Protein AF-A0A8J5IVV8-F1 (afdb_monomer)

Structure (mmCIF, N/CA/C/O backbone):
data_AF-A0A8J5IVV8-F1
#
_entry.id   AF-A0A8J5IVV8-F1
#
loop_
_atom_site.group_PDB
_atom_site.id
_atom_site.type_symbo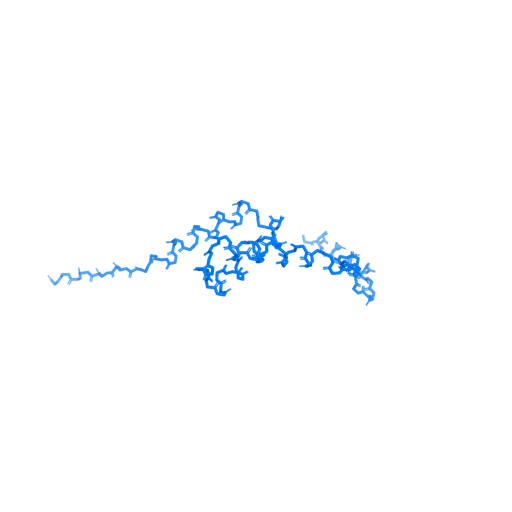l
_atom_site.label_atom_id
_atom_site.label_alt_id
_atom_site.label_comp_id
_atom_site.label_asym_id
_atom_site.label_entity_id
_atom_site.label_seq_id
_atom_site.pdbx_PDB_ins_code
_atom_site.Cartn_x
_atom_site.Cartn_y
_atom_site.Cartn_z
_atom_site.occupancy
_atom_site.B_iso_or_equiv
_atom_site.auth_seq_id
_atom_site.auth_comp_id
_atom_site.auth_asym_id
_atom_site.auth_atom_id
_atom_site.pdbx_PDB_model_num
ATOM 1 N N . MET A 1 1 ? 34.102 0.510 -15.421 1.00 53.66 1 MET A N 1
ATOM 2 C CA . MET A 1 1 ? 33.240 1.672 -15.753 1.00 53.66 1 MET A CA 1
ATOM 3 C C . MET A 1 1 ? 32.628 1.609 -17.161 1.00 53.66 1 MET A C 1
ATOM 5 O O . MET A 1 1 ? 31.435 1.855 -17.278 1.00 53.66 1 MET A O 1
ATOM 9 N N . ALA A 1 2 ? 33.360 1.211 -18.214 1.00 61.41 2 ALA A N 1
ATOM 10 C CA . ALA A 1 2 ? 32.848 1.186 -19.599 1.00 61.41 2 ALA A CA 1
ATOM 11 C C . ALA A 1 2 ? 31.588 0.315 -19.827 1.00 61.41 2 ALA A C 1
ATOM 13 O O . ALA A 1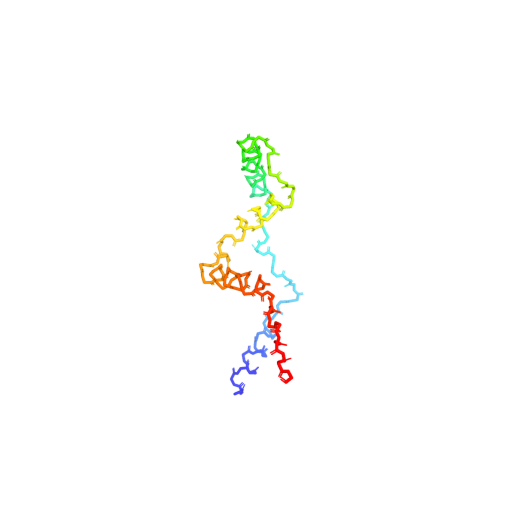 2 ? 30.639 0.752 -20.470 1.00 61.41 2 ALA A O 1
ATOM 14 N N . ALA A 1 3 ? 31.523 -0.878 -19.225 1.00 64.25 3 ALA A N 1
ATOM 15 C CA . ALA A 1 3 ? 30.377 -1.783 -19.372 1.00 64.25 3 ALA A CA 1
ATOM 16 C C . ALA A 1 3 ? 29.087 -1.283 -18.690 1.00 64.25 3 ALA A C 1
ATOM 18 O O . ALA A 1 3 ? 27.996 -1.749 -19.008 1.00 64.25 3 ALA A O 1
ATOM 19 N N . VAL A 1 4 ? 29.189 -0.360 -17.728 1.00 64.38 4 VAL A N 1
ATOM 20 C CA . VAL A 1 4 ? 28.019 0.285 -17.106 1.00 64.38 4 VAL A CA 1
ATOM 21 C C . VAL A 1 4 ? 27.519 1.403 -18.018 1.00 64.38 4 VAL A C 1
ATOM 23 O O . VAL A 1 4 ? 26.332 1.447 -18.319 1.00 64.38 4 VAL A O 1
ATOM 26 N N . ALA A 1 5 ? 28.428 2.219 -18.558 1.00 70.19 5 ALA A N 1
ATOM 27 C CA . ALA A 1 5 ? 28.095 3.277 -19.512 1.00 70.19 5 ALA A CA 1
ATOM 28 C C . ALA A 1 5 ? 27.418 2.731 -20.786 1.00 70.19 5 ALA A C 1
ATOM 30 O O . ALA A 1 5 ? 26.409 3.269 -21.233 1.00 70.19 5 ALA A O 1
ATOM 31 N N . GLN A 1 6 ? 27.899 1.604 -21.322 1.00 69.00 6 GLN A N 1
ATOM 32 C CA . GLN A 1 6 ? 27.283 0.932 -22.475 1.00 69.00 6 GLN A CA 1
ATOM 33 C C . GLN A 1 6 ? 25.868 0.399 -22.175 1.00 69.00 6 GLN A C 1
ATOM 35 O O . GLN A 1 6 ? 24.984 0.440 -23.032 1.00 69.00 6 GLN A O 1
ATOM 40 N N . ARG A 1 7 ? 25.624 -0.073 -20.945 1.00 63.97 7 ARG A N 1
ATOM 41 C CA . ARG A 1 7 ? 24.297 -0.531 -20.491 1.00 63.97 7 ARG A CA 1
ATOM 42 C C . ARG A 1 7 ? 23.324 0.624 -20.258 1.00 63.97 7 A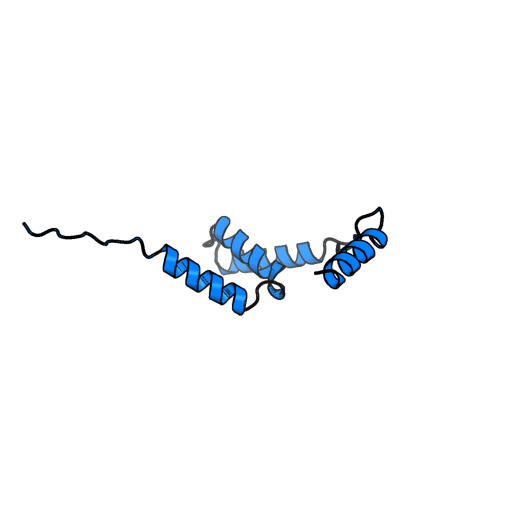RG A C 1
ATOM 44 O O . ARG A 1 7 ? 22.140 0.470 -20.530 1.00 63.97 7 ARG A O 1
ATOM 51 N N . VAL A 1 8 ? 23.806 1.767 -19.775 1.00 69.19 8 VAL A N 1
ATOM 52 C CA . VAL A 1 8 ? 22.991 2.983 -19.615 1.00 69.19 8 VAL A CA 1
ATOM 53 C C . VAL A 1 8 ? 22.584 3.528 -20.983 1.00 69.19 8 VAL A C 1
ATOM 55 O O . VAL A 1 8 ? 21.397 3.718 -21.225 1.00 69.19 8 VAL A O 1
ATOM 58 N N . LYS A 1 9 ? 23.537 3.643 -21.915 1.00 70.25 9 LYS A N 1
ATOM 59 C CA . LYS A 1 9 ? 23.281 4.133 -23.275 1.00 70.25 9 LYS A CA 1
ATOM 60 C C . LYS A 1 9 ? 22.289 3.252 -24.045 1.00 70.25 9 LYS A C 1
ATOM 62 O O . LYS A 1 9 ? 21.334 3.748 -24.626 1.00 70.25 9 LYS A O 1
ATOM 67 N N . SER A 1 10 ? 22.450 1.930 -23.962 1.00 67.31 10 SER A N 1
ATOM 68 C CA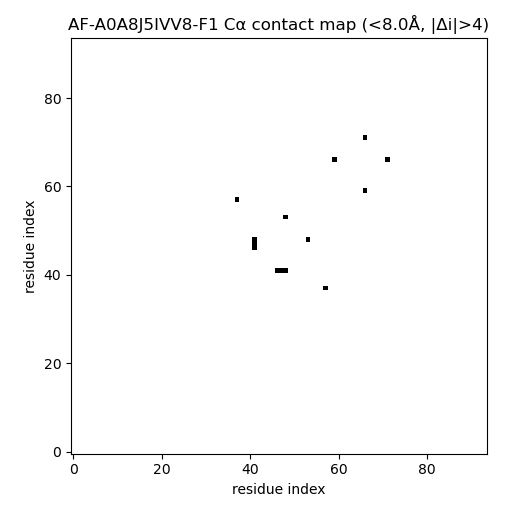 . SER A 1 10 ? 21.513 0.979 -24.584 1.00 67.31 10 SER A CA 1
ATOM 69 C C . SER A 1 10 ? 20.135 0.922 -23.909 1.00 67.31 10 SER A C 1
ATOM 71 O O . SER A 1 10 ? 19.167 0.509 -24.545 1.00 67.31 10 SER A O 1
ATOM 73 N N . ARG A 1 11 ? 20.014 1.328 -22.635 1.00 62.88 11 ARG A N 1
ATOM 74 C CA . ARG A 1 11 ? 18.713 1.540 -21.976 1.00 62.88 11 ARG A CA 1
ATOM 75 C C . ARG A 1 11 ? 18.050 2.819 -22.470 1.00 62.88 11 ARG A C 1
ATOM 77 O O . ARG A 1 11 ? 16.856 2.790 -22.728 1.00 62.88 11 ARG A O 1
ATOM 84 N N . GLU A 1 12 ? 18.808 3.901 -22.625 1.00 66.12 12 GLU A N 1
ATOM 85 C CA . GLU A 1 12 ? 18.329 5.172 -23.183 1.00 66.12 12 GLU A CA 1
ATOM 86 C C . GLU A 1 12 ? 17.839 5.030 -24.623 1.00 66.12 12 GLU A C 1
ATOM 88 O O . GLU A 1 12 ? 16.736 5.469 -24.929 1.00 66.12 12 GLU A O 1
ATOM 93 N N . GLU A 1 13 ? 18.590 4.327 -25.473 1.00 69.44 13 GLU A N 1
ATOM 94 C CA . GLU A 1 13 ? 18.200 4.028 -26.860 1.00 69.44 13 GLU A CA 1
ATOM 95 C C . GLU A 1 13 ? 16.925 3.166 -26.951 1.00 69.44 13 GLU A C 1
ATOM 97 O O . GLU A 1 13 ? 16.232 3.187 -27.965 1.00 69.44 13 GLU A O 1
ATOM 102 N N . LYS A 1 14 ? 16.586 2.427 -25.884 1.00 68.69 14 LYS A N 1
ATOM 103 C CA . LYS A 1 14 ? 15.365 1.611 -25.770 1.00 68.69 14 LYS A CA 1
ATOM 104 C C . LYS A 1 14 ? 14.230 2.299 -25.009 1.00 68.69 14 LYS A C 1
ATOM 106 O O . LYS A 1 14 ? 13.174 1.688 -24.839 1.00 68.69 14 LYS A O 1
ATOM 111 N N . ARG A 1 15 ? 14.406 3.533 -24.519 1.00 72.06 15 ARG A N 1
ATOM 112 C CA . ARG A 1 15 ? 13.313 4.248 -23.845 1.00 72.06 15 ARG A CA 1
ATOM 113 C C . ARG A 1 15 ? 12.273 4.649 -24.885 1.00 72.06 15 ARG A C 1
ATOM 115 O O . ARG A 1 15 ? 12.533 5.448 -25.778 1.00 72.06 15 ARG A O 1
ATOM 122 N N . SER A 1 16 ? 11.078 4.083 -24.743 1.00 78.50 16 SER A N 1
ATOM 123 C CA . SER A 1 16 ? 9.885 4.543 -25.449 1.00 78.50 16 SER A CA 1
ATOM 124 C C . SER A 1 16 ? 9.656 6.034 -25.181 1.00 78.50 16 SER A C 1
ATOM 126 O O . SER A 1 16 ? 9.911 6.525 -24.080 1.00 78.50 16 SER A O 1
ATOM 128 N N . LYS A 1 17 ? 9.122 6.747 -26.180 1.00 85.38 17 LYS A N 1
ATOM 129 C CA . LYS A 1 17 ? 8.662 8.139 -26.036 1.00 85.38 17 LYS A CA 1
ATOM 130 C C . LYS A 1 17 ? 7.565 8.277 -24.968 1.00 85.38 17 LYS A C 1
ATOM 132 O O . LYS A 1 17 ? 7.383 9.358 -24.417 1.00 85.38 17 LYS A O 1
ATOM 137 N N . TYR A 1 18 ? 6.840 7.193 -24.696 1.00 85.12 18 TYR A N 1
ATOM 138 C CA . TYR A 1 18 ? 5.731 7.143 -23.751 1.00 85.12 18 TYR A CA 1
ATOM 139 C C . TYR A 1 18 ? 6.090 6.315 -22.521 1.00 85.12 18 TYR A C 1
ATOM 141 O O . TYR A 1 18 ? 6.799 5.311 -22.622 1.00 85.12 18 TYR A O 1
ATOM 149 N N . ILE A 1 19 ? 5.564 6.735 -21.370 1.00 86.44 19 ILE A N 1
ATOM 150 C CA . ILE A 1 19 ? 5.643 5.968 -20.127 1.00 86.44 19 ILE A CA 1
ATOM 151 C C . ILE A 1 19 ? 4.804 4.703 -20.303 1.00 86.44 19 ILE A C 1
ATOM 153 O O . ILE A 1 19 ? 3.669 4.768 -20.773 1.00 86.44 19 ILE A O 1
ATOM 157 N N . ASP A 1 20 ? 5.376 3.563 -19.935 1.00 86.94 20 ASP A N 1
ATOM 158 C CA . ASP A 1 20 ? 4.636 2.313 -19.861 1.00 86.94 20 ASP A CA 1
ATOM 159 C C . ASP A 1 20 ? 3.627 2.401 -18.708 1.00 86.94 20 ASP A C 1
ATOM 161 O O . ASP A 1 20 ? 4.008 2.618 -17.558 1.00 86.94 20 ASP A O 1
ATOM 165 N N . LEU A 1 21 ? 2.341 2.291 -19.036 1.00 87.69 21 LEU A N 1
ATOM 166 C CA . LEU A 1 21 ? 1.232 2.356 -18.083 1.00 87.69 21 LEU A CA 1
ATOM 167 C C . LEU A 1 21 ? 0.640 0.974 -17.791 1.00 87.69 21 LEU A C 1
ATOM 169 O O . LEU A 1 21 ? -0.413 0.890 -17.172 1.00 87.69 21 LEU A O 1
ATOM 173 N N . THR A 1 22 ? 1.290 -0.115 -18.210 1.00 88.38 22 THR A N 1
ATOM 174 C CA . THR A 1 22 ? 0.813 -1.483 -17.933 1.00 88.38 22 THR A CA 1
ATOM 175 C C . THR A 1 22 ? 0.738 -1.810 -16.440 1.00 88.38 22 THR A C 1
ATOM 177 O O . THR A 1 22 ? -0.004 -2.709 -16.053 1.00 88.38 22 THR A O 1
ATOM 180 N N . TRP A 1 23 ? 1.458 -1.062 -15.598 1.00 85.06 23 TRP A N 1
ATOM 181 C CA . TRP A 1 23 ? 1.384 -1.154 -14.138 1.00 85.06 23 TRP A CA 1
ATOM 182 C C . TRP A 1 23 ? 0.125 -0.505 -13.545 1.00 85.06 23 TRP A C 1
ATOM 184 O O . TRP A 1 23 ? -0.208 -0.785 -12.397 1.00 85.06 23 TRP A O 1
ATOM 194 N N . LEU A 1 24 ? -0.568 0.364 -14.292 1.00 85.88 24 LEU A N 1
ATOM 195 C CA . LEU A 1 24 ? -1.826 0.949 -13.841 1.00 85.88 24 LEU A CA 1
ATOM 196 C C . LEU A 1 24 ? -2.965 -0.044 -14.087 1.00 85.88 24 LEU A C 1
ATOM 198 O O . LEU A 1 24 ? -3.232 -0.402 -15.239 1.00 85.88 24 LEU A O 1
ATOM 202 N N . PRO A 1 25 ? -3.689 -0.463 -13.040 1.00 85.69 25 PRO A N 1
ATOM 203 C CA . PRO A 1 25 ? -4.858 -1.299 -13.228 1.00 85.69 25 PRO A CA 1
ATOM 204 C C . PRO A 1 25 ? -5.941 -0.528 -13.994 1.00 85.69 25 PRO A C 1
ATOM 206 O O . PRO A 1 25 ? -6.205 0.648 -13.744 1.00 85.69 25 PRO A O 1
ATOM 209 N N . ALA A 1 26 ? -6.618 -1.215 -14.916 1.00 91.00 26 ALA A N 1
ATOM 210 C CA . ALA A 1 26 ? -7.688 -0.630 -15.730 1.00 91.00 26 ALA A CA 1
ATOM 211 C C . ALA A 1 26 ? -8.958 -0.287 -14.925 1.00 91.00 26 ALA A C 1
ATOM 213 O O . ALA A 1 26 ? -9.859 0.379 -15.432 1.00 91.00 26 ALA A O 1
ATOM 214 N N . THR A 1 27 ? -9.058 -0.775 -13.685 1.00 92.44 27 THR A N 1
ATOM 215 C CA . THR A 1 27 ? -10.219 -0.589 -12.810 1.00 92.44 27 THR A CA 1
ATOM 216 C C . THR A 1 27 ? -9.773 -0.255 -11.394 1.00 92.44 27 THR A C 1
ATOM 218 O O . THR A 1 27 ? -8.671 -0.594 -10.97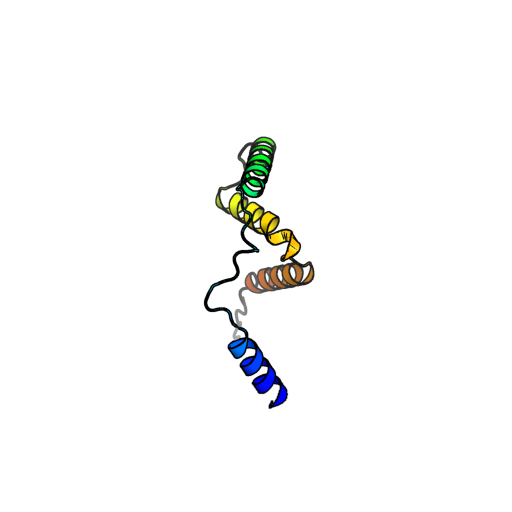4 1.00 92.44 27 THR A O 1
ATOM 221 N N . TYR A 1 28 ? -10.665 0.365 -10.629 1.00 89.19 28 TYR A N 1
ATOM 222 C CA . TYR A 1 28 ? -10.425 0.770 -9.245 1.00 89.19 28 TYR A CA 1
ATOM 223 C C . TYR A 1 28 ? -10.815 -0.317 -8.221 1.00 89.19 28 TYR A C 1
ATOM 225 O O . TYR A 1 28 ? -10.879 -0.047 -7.024 1.00 89.19 28 TYR A O 1
ATOM 233 N N . VAL A 1 29 ? -11.045 -1.560 -8.663 1.00 91.19 29 VAL A N 1
ATOM 234 C CA . VAL A 1 29 ? -11.502 -2.681 -7.815 1.00 91.19 29 VAL A CA 1
ATOM 235 C C . VAL A 1 29 ? -10.544 -2.959 -6.653 1.00 91.19 29 VAL A C 1
ATOM 237 O O . VAL A 1 29 ? -10.976 -3.255 -5.538 1.00 91.19 29 VAL A O 1
ATOM 240 N N . GLU A 1 30 ? -9.235 -2.854 -6.884 1.00 84.44 30 GLU A N 1
ATOM 241 C CA . GLU A 1 30 ? -8.224 -3.042 -5.835 1.00 84.44 30 GLU A CA 1
ATOM 242 C C . GLU A 1 30 ? -8.349 -1.979 -4.737 1.00 84.44 30 GLU A C 1
ATOM 244 O O . GLU A 1 30 ? -8.290 -2.291 -3.544 1.00 84.44 30 GLU A O 1
ATOM 249 N N . VAL A 1 31 ? -8.641 -0.742 -5.138 1.00 86.00 31 VAL A N 1
ATOM 250 C CA . VAL A 1 31 ? -8.880 0.386 -4.237 1.00 86.00 31 VAL A CA 1
ATOM 251 C C . VAL A 1 31 ? -10.183 0.189 -3.449 1.00 86.00 31 VAL A C 1
ATOM 253 O O . VAL A 1 31 ? -10.209 0.402 -2.237 1.00 86.00 31 VAL A O 1
ATOM 256 N N . GLU A 1 32 ? -11.260 -0.300 -4.071 1.00 91.50 32 GLU A N 1
ATOM 257 C CA . GLU A 1 32 ? -12.512 -0.610 -3.355 1.00 91.50 32 GLU A CA 1
ATOM 258 C C . GLU A 1 32 ? -12.336 -1.708 -2.299 1.00 91.50 32 GLU A C 1
ATOM 260 O O . GLU A 1 32 ? -12.864 -1.610 -1.183 1.00 91.50 32 GLU A O 1
ATOM 265 N N . ARG A 1 33 ? -11.577 -2.763 -2.628 1.00 90.25 33 ARG A N 1
ATOM 266 C CA . ARG A 1 33 ? -11.253 -3.853 -1.694 1.00 90.25 33 ARG A CA 1
ATOM 267 C C . ARG A 1 33 ? -10.437 -3.347 -0.508 1.00 90.25 33 ARG A C 1
ATOM 269 O O . ARG A 1 33 ? -10.696 -3.746 0.635 1.00 90.25 33 ARG A O 1
ATOM 276 N N . LEU A 1 34 ? -9.494 -2.441 -0.761 1.00 85.69 34 LEU A N 1
ATOM 277 C CA . LEU A 1 34 ? -8.725 -1.766 0.277 1.00 85.69 34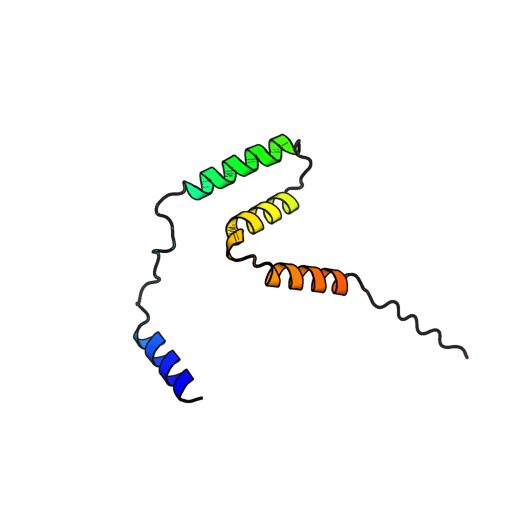 LEU A CA 1
ATOM 278 C C . LEU A 1 34 ? -9.649 -0.976 1.218 1.00 85.69 34 LEU A C 1
ATOM 280 O O . LEU A 1 34 ? -9.657 -1.241 2.423 1.00 85.69 34 LEU A O 1
ATOM 284 N N . PHE A 1 35 ? -10.487 -0.082 0.684 1.00 86.94 35 PHE A N 1
ATOM 285 C CA . PHE A 1 35 ? -11.422 0.715 1.489 1.00 86.94 35 PHE A CA 1
ATOM 286 C C . PHE A 1 35 ? -12.423 -0.143 2.268 1.00 86.94 35 PHE A C 1
ATOM 288 O O . PHE A 1 35 ? -12.722 0.150 3.429 1.00 86.94 35 PHE A O 1
ATOM 295 N N . SER A 1 36 ? -12.890 -1.248 1.686 1.00 90.44 36 SER A N 1
ATOM 296 C CA . SER A 1 36 ? -13.757 -2.209 2.378 1.00 90.44 36 SER A CA 1
ATOM 297 C C . SER A 1 36 ? -13.054 -2.857 3.574 1.00 90.44 36 SER A C 1
ATOM 299 O O . SER A 1 36 ? -13.629 -2.961 4.661 1.00 90.44 36 SER A O 1
ATOM 301 N N . THR A 1 37 ? -11.783 -3.229 3.411 1.00 87.38 37 THR A N 1
ATOM 302 C CA . THR A 1 37 ? -10.961 -3.782 4.497 1.00 87.38 37 THR A CA 1
ATOM 303 C C . THR A 1 37 ? -10.778 -2.770 5.626 1.00 87.38 37 THR A C 1
ATOM 305 O O . THR A 1 37 ? -10.911 -3.105 6.802 1.00 87.38 37 THR A O 1
ATOM 308 N N . ILE A 1 38 ? -10.526 -1.511 5.282 1.00 84.75 38 ILE A N 1
ATOM 309 C CA . ILE A 1 38 ? -10.342 -0.428 6.253 1.00 84.75 38 ILE A CA 1
ATOM 310 C C . ILE A 1 38 ? -11.619 -0.129 7.016 1.00 84.75 38 ILE A C 1
ATOM 312 O O . ILE A 1 38 ? -11.579 0.015 8.235 1.00 84.75 38 ILE A O 1
ATOM 316 N N . LYS A 1 39 ? -12.762 -0.101 6.330 1.00 86.50 39 LYS A N 1
ATOM 317 C CA . LYS A 1 39 ? -14.067 0.054 6.975 1.00 86.50 39 LYS A CA 1
ATOM 318 C C . LYS A 1 39 ? -14.292 -1.028 8.035 1.00 86.50 39 LYS A C 1
ATOM 320 O O . LYS A 1 39 ? -14.769 -0.721 9.126 1.00 86.50 39 LYS A O 1
ATOM 325 N N . CYS A 1 40 ? -13.894 -2.268 7.740 1.00 83.94 40 CYS A N 1
ATOM 326 C CA . CYS A 1 40 ? -13.935 -3.369 8.699 1.00 83.94 40 CYS A CA 1
ATOM 327 C C . CYS A 1 40 ? -12.987 -3.133 9.892 1.00 83.94 40 CYS A C 1
ATOM 329 O O . CYS A 1 40 ? -13.423 -3.202 11.041 1.00 83.94 40 CYS A O 1
ATOM 331 N N . MET A 1 41 ? -11.723 -2.766 9.641 1.00 80.31 41 MET A N 1
ATOM 332 C CA . MET A 1 41 ? -10.735 -2.487 10.699 1.00 80.31 41 MET A CA 1
ATOM 333 C C . MET A 1 41 ? -11.154 -1.324 11.607 1.00 80.31 41 MET A C 1
ATOM 335 O O . MET A 1 41 ? -11.049 -1.422 12.829 1.00 80.31 41 MET A O 1
ATOM 339 N N . LEU A 1 42 ? -11.683 -0.243 11.034 1.00 80.56 42 LEU A N 1
ATOM 340 C CA . LEU A 1 42 ? -12.153 0.922 11.782 1.00 80.56 42 LEU A CA 1
ATOM 341 C C . LEU A 1 42 ? -13.362 0.581 12.665 1.00 80.56 42 LEU A C 1
ATOM 343 O O . LEU A 1 42 ? -13.461 1.064 13.797 1.00 80.56 42 LEU A O 1
ATOM 347 N N . GLY A 1 43 ? -14.264 -0.266 12.155 1.00 81.38 43 GLY A N 1
ATOM 348 C CA . GLY A 1 43 ? -15.379 -0.819 12.920 1.00 81.38 43 GLY A CA 1
ATOM 349 C C . GLY A 1 43 ? -14.903 -1.687 14.086 1.00 81.38 43 GLY A C 1
ATOM 350 O O . GLY A 1 43 ? -15.337 -1.477 15.218 1.00 81.38 43 GLY A O 1
ATOM 351 N N . TYR A 1 44 ? -13.961 -2.601 13.833 1.00 78.06 44 TYR A N 1
ATOM 352 C CA . TYR A 1 44 ? -13.392 -3.490 14.851 1.00 78.06 44 TYR A CA 1
ATOM 353 C C . TYR A 1 44 ? -12.687 -2.715 15.972 1.00 78.06 44 TYR A C 1
ATOM 355 O O . TYR A 1 44 ? -12.929 -2.950 17.155 1.00 78.06 44 TYR A O 1
ATOM 363 N N . LEU A 1 45 ? -11.876 -1.721 15.607 1.00 73.50 45 LEU A N 1
ATOM 364 C CA . LEU A 1 45 ? -11.128 -0.890 16.552 1.00 73.50 45 LEU A CA 1
ATOM 365 C C . LEU A 1 45 ? -11.985 0.217 17.194 1.00 73.50 45 LEU A C 1
ATOM 367 O O . LEU A 1 45 ? -11.447 1.061 17.909 1.00 73.50 45 LEU A O 1
ATOM 371 N N . ARG A 1 46 ? -13.310 0.233 16.960 1.00 74.69 46 ARG A N 1
ATOM 372 C CA . ARG A 1 46 ? -14.271 1.225 17.486 1.00 74.69 46 ARG A CA 1
ATOM 373 C C . ARG A 1 46 ? -13.800 2.674 17.316 1.00 74.69 46 ARG A C 1
ATOM 375 O O . ARG A 1 46 ? -13.929 3.476 18.238 1.00 74.69 46 ARG A O 1
ATOM 382 N N . LYS A 1 47 ? -13.235 3.014 16.153 1.00 70.56 47 LYS A N 1
ATOM 383 C CA . LYS A 1 47 ? -12.698 4.360 15.860 1.00 70.56 47 LYS A CA 1
ATOM 384 C C . LYS A 1 47 ? -11.596 4.851 16.820 1.00 70.56 47 LYS A C 1
ATOM 386 O O . LYS A 1 47 ? -11.370 6.049 16.914 1.00 70.56 47 LYS A O 1
ATOM 391 N N . ARG A 1 48 ? -10.899 3.955 17.529 1.00 72.62 48 ARG A N 1
ATOM 392 C CA . ARG A 1 48 ? -9.788 4.325 18.432 1.00 72.62 48 ARG A CA 1
ATOM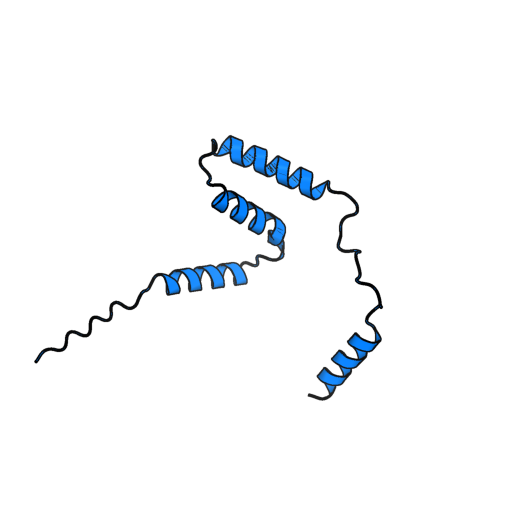 393 C C . ARG A 1 48 ? -8.482 4.658 17.704 1.00 72.62 48 ARG A C 1
ATOM 395 O O . ARG A 1 48 ? -7.518 5.051 18.348 1.00 72.62 48 ARG A O 1
ATOM 402 N N . VAL A 1 49 ? -8.439 4.474 16.386 1.00 80.62 49 VAL A N 1
ATOM 403 C CA . VAL A 1 49 ? -7.269 4.760 15.550 1.00 80.62 49 VAL A CA 1
ATOM 404 C C . VAL A 1 49 ? -7.365 6.196 15.042 1.00 80.62 49 VAL A C 1
ATOM 406 O O . VAL A 1 49 ? -8.399 6.576 14.491 1.00 80.62 49 VAL A O 1
ATOM 409 N N . SER A 1 50 ? -6.304 6.984 15.233 1.00 85.06 50 SER A N 1
ATOM 410 C CA . SER A 1 50 ? -6.187 8.321 14.644 1.00 85.06 50 SER A CA 1
ATOM 411 C C . SER A 1 50 ? -6.112 8.237 13.116 1.00 85.06 50 SER A C 1
ATOM 413 O O . SER A 1 50 ? -5.744 7.205 12.557 1.00 85.06 50 SER A O 1
ATOM 415 N N . ALA A 1 51 ? -6.455 9.326 12.426 1.00 83.44 51 ALA A N 1
ATOM 416 C CA . ALA A 1 51 ? -6.374 9.373 10.965 1.00 83.44 51 ALA A CA 1
ATOM 417 C C . ALA A 1 51 ? -4.951 9.072 10.459 1.00 83.44 51 ALA A C 1
ATOM 419 O O . ALA A 1 51 ? -4.790 8.283 9.536 1.00 83.44 51 ALA A O 1
ATOM 420 N N . GLU A 1 52 ? -3.940 9.619 11.136 1.00 87.00 52 GLU A N 1
ATOM 421 C CA . GLU A 1 52 ? -2.521 9.410 10.833 1.00 87.00 52 GLU A CA 1
ATOM 422 C C . GLU A 1 52 ? -2.109 7.937 10.960 1.00 87.00 52 GLU A C 1
ATOM 424 O O . GLU A 1 52 ? -1.594 7.342 10.017 1.00 87.00 52 GLU A O 1
ATOM 429 N N . THR A 1 53 ? -2.429 7.285 12.083 1.00 85.81 53 THR A N 1
ATOM 430 C CA . THR A 1 53 ? -2.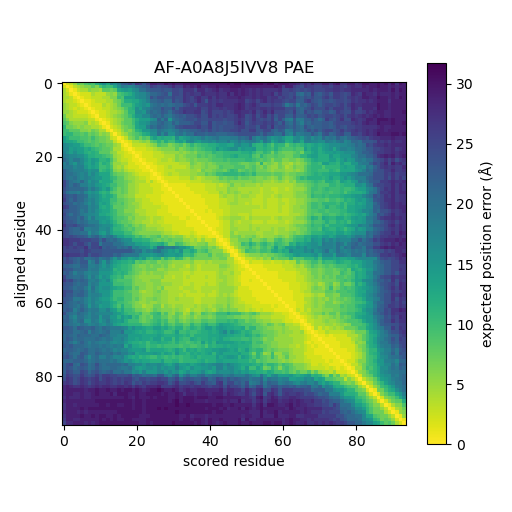121 5.858 12.268 1.00 85.81 53 THR A CA 1
ATOM 431 C C . THR A 1 53 ? -2.850 4.991 11.244 1.00 85.81 53 THR A C 1
ATOM 433 O O . THR A 1 53 ? -2.316 3.984 10.778 1.00 85.81 53 THR A O 1
ATOM 436 N N . LEU A 1 54 ? -4.076 5.371 10.874 1.00 85.19 54 LEU A N 1
ATOM 437 C CA . LEU A 1 54 ? -4.840 4.657 9.861 1.00 85.19 54 LEU A CA 1
ATOM 438 C C . LEU A 1 54 ? -4.172 4.751 8.484 1.00 85.19 54 LEU A C 1
ATOM 440 O O . LEU A 1 54 ? -4.058 3.728 7.809 1.00 85.19 54 LEU A O 1
ATOM 444 N N . GLU A 1 55 ? -3.716 5.941 8.094 1.00 86.19 55 GLU A N 1
ATOM 445 C CA . GLU A 1 55 ? -2.982 6.192 6.850 1.00 86.19 55 GLU A CA 1
ATOM 446 C C . GLU A 1 55 ? -1.674 5.394 6.786 1.00 86.19 55 GLU A C 1
ATOM 448 O O . GLU A 1 55 ? -1.395 4.741 5.779 1.00 86.19 55 GLU A O 1
ATOM 453 N N . THR A 1 56 ? -0.929 5.326 7.889 1.00 86.12 56 THR A N 1
ATOM 454 C CA . THR A 1 56 ? 0.294 4.516 7.972 1.00 86.12 56 THR A CA 1
ATOM 455 C C . THR A 1 56 ? 0.005 3.025 7.776 1.00 86.12 56 THR A C 1
ATOM 457 O O . THR A 1 56 ? 0.691 2.347 7.010 1.00 86.12 56 THR A O 1
ATOM 460 N N . ILE A 1 57 ? -1.049 2.494 8.407 1.00 82.94 57 ILE A N 1
ATOM 461 C CA . ILE A 1 57 ? -1.462 1.089 8.230 1.00 82.94 57 ILE A CA 1
ATOM 462 C C . ILE A 1 57 ? -1.856 0.809 6.771 1.00 82.94 57 ILE A C 1
ATOM 464 O O . ILE A 1 57 ? -1.502 -0.229 6.208 1.00 82.94 57 ILE A O 1
ATOM 468 N N . LEU A 1 58 ? -2.592 1.736 6.160 1.00 84.19 58 LEU A N 1
ATOM 469 C CA . LEU A 1 58 ? -2.987 1.732 4.751 1.00 84.19 58 LEU A CA 1
ATOM 470 C C . LEU A 1 58 ? -1.773 1.639 3.821 1.00 84.19 58 LEU A C 1
ATOM 472 O O . LEU A 1 58 ? -1.715 0.758 2.961 1.00 84.19 58 LEU A O 1
ATOM 476 N N . PHE A 1 59 ? -0.807 2.532 4.029 1.00 84.25 59 PHE A N 1
ATOM 477 C CA . PHE A 1 59 ? 0.414 2.619 3.244 1.00 84.25 59 PHE A CA 1
ATOM 478 C C . PHE A 1 59 ? 1.221 1.321 3.325 1.00 84.25 59 PHE A C 1
ATOM 480 O O . PHE A 1 59 ? 1.604 0.766 2.296 1.00 84.25 59 PHE A O 1
ATOM 487 N N . LEU A 1 60 ? 1.412 0.787 4.533 1.00 84.31 60 LEU A N 1
ATOM 488 C CA . LEU A 1 60 ? 2.131 -0.472 4.738 1.00 84.31 60 LEU A CA 1
ATOM 489 C C . LEU A 1 60 ? 1.421 -1.659 4.081 1.00 84.31 60 LEU A C 1
ATOM 491 O O . LEU A 1 60 ? 2.075 -2.539 3.533 1.00 84.31 60 LEU A O 1
ATOM 495 N N . LYS A 1 61 ? 0.085 -1.687 4.107 1.00 81.88 61 LYS A N 1
ATOM 496 C CA . LYS A 1 61 ? -0.695 -2.770 3.501 1.00 81.88 61 LYS A CA 1
ATOM 497 C C . LYS A 1 61 ? -0.646 -2.751 1.974 1.00 81.88 61 LYS A C 1
ATOM 499 O O . LYS A 1 61 ? -0.605 -3.819 1.371 1.00 81.88 61 LYS A O 1
ATOM 504 N N . LEU A 1 62 ? -0.667 -1.565 1.363 1.00 82.88 62 LEU A N 1
ATOM 505 C CA . LEU A 1 62 ? -0.574 -1.407 -0.092 1.00 82.88 62 LEU A CA 1
ATOM 506 C C . LEU A 1 62 ? 0.812 -1.744 -0.633 1.00 82.88 62 LEU A C 1
ATOM 508 O O . LEU A 1 62 ? 0.913 -2.311 -1.710 1.00 82.88 62 LEU A O 1
ATOM 512 N N . ASN A 1 63 ? 1.852 -1.409 0.127 1.00 84.38 63 ASN A N 1
ATOM 513 C CA . ASN A 1 63 ? 3.242 -1.635 -0.256 1.00 84.38 63 ASN A CA 1
ATOM 514 C C . ASN A 1 63 ? 3.821 -2.886 0.417 1.00 84.38 63 ASN A C 1
ATOM 516 O O . ASN A 1 63 ? 5.033 -2.991 0.570 1.00 84.38 63 ASN A O 1
ATOM 520 N N . GLY A 1 64 ? 2.983 -3.814 0.890 1.00 80.56 64 GLY A N 1
ATOM 521 C CA . GLY A 1 64 ? 3.434 -4.950 1.701 1.00 80.56 64 GLY A CA 1
ATOM 522 C C . GLY A 1 64 ? 4.420 -5.875 0.978 1.00 80.56 64 GLY A C 1
ATOM 523 O O . GLY A 1 64 ? 5.239 -6.522 1.617 1.00 80.56 64 GLY A O 1
ATOM 524 N N . ASP A 1 65 ? 4.374 -5.906 -0.350 1.00 81.69 65 ASP A N 1
ATOM 525 C CA . ASP A 1 65 ? 5.338 -6.579 -1.222 1.00 81.69 65 ASP A CA 1
ATOM 526 C C . ASP A 1 65 ? 6.704 -5.870 -1.279 1.00 81.69 65 ASP A C 1
ATOM 528 O O . ASP A 1 65 ? 7.738 -6.522 -1.430 1.00 81.69 65 ASP A O 1
ATOM 532 N N . LEU A 1 66 ? 6.720 -4.546 -1.113 1.00 79.06 66 LEU A N 1
ATOM 533 C CA . LEU A 1 66 ? 7.922 -3.708 -1.059 1.00 79.06 66 LEU A CA 1
ATOM 534 C C . LEU A 1 66 ? 8.490 -3.578 0.365 1.00 79.06 66 LEU A C 1
ATOM 536 O O . LEU A 1 66 ? 9.687 -3.332 0.543 1.00 79.06 66 LEU A O 1
ATOM 540 N N . VAL A 1 67 ? 7.651 -3.753 1.389 1.00 77.88 67 VAL A N 1
ATOM 541 C CA . VAL A 1 67 ? 8.035 -3.742 2.807 1.00 77.88 67 VAL A CA 1
ATOM 542 C C . VAL A 1 67 ? 8.676 -5.088 3.160 1.00 77.88 67 VAL A C 1
ATOM 544 O O . VAL A 1 67 ? 8.052 -6.002 3.693 1.00 77.88 67 VAL A O 1
ATOM 547 N N . THR A 1 68 ? 9.960 -5.222 2.827 1.00 82.88 68 THR A N 1
ATOM 548 C CA . THR A 1 68 ? 10.753 -6.410 3.173 1.00 82.88 68 THR A CA 1
ATOM 549 C C . THR A 1 68 ? 11.131 -6.417 4.654 1.00 82.88 68 THR A C 1
ATOM 551 O O . THR A 1 68 ? 11.404 -5.367 5.236 1.00 82.88 68 THR A O 1
ATOM 554 N N . ASN A 1 69 ? 11.253 -7.611 5.247 1.00 80.50 69 ASN A N 1
ATOM 555 C CA . ASN A 1 69 ? 11.708 -7.776 6.636 1.00 80.50 69 ASN A CA 1
ATOM 556 C C . ASN A 1 69 ? 13.028 -7.043 6.916 1.00 80.50 69 ASN A C 1
ATOM 558 O O . ASN A 1 69 ? 13.227 -6.524 8.010 1.00 80.50 69 ASN A O 1
ATOM 562 N N . GLU A 1 70 ? 13.923 -6.983 5.930 1.00 83.69 70 GLU A N 1
ATOM 563 C CA . GLU A 1 70 ? 15.195 -6.277 6.047 1.00 83.69 70 GLU A CA 1
ATOM 564 C C . GLU A 1 70 ? 15.004 -4.755 6.126 1.00 83.69 70 GLU A C 1
ATOM 566 O O . GLU A 1 70 ? 15.580 -4.107 7.000 1.00 83.69 70 GLU A O 1
ATOM 571 N N . ALA A 1 71 ? 14.166 -4.182 5.253 1.00 82.19 71 ALA A N 1
ATOM 572 C CA . ALA A 1 71 ? 13.843 -2.758 5.277 1.00 82.19 71 ALA A CA 1
ATOM 573 C C . ALA A 1 71 ? 13.118 -2.372 6.575 1.00 82.19 71 ALA A C 1
ATOM 575 O O . ALA A 1 71 ? 13.459 -1.364 7.192 1.00 82.19 71 ALA A O 1
ATOM 576 N N . THR A 1 72 ? 12.180 -3.206 7.034 1.00 80.06 72 THR A N 1
ATOM 577 C CA . THR A 1 72 ? 11.490 -3.014 8.315 1.00 80.06 72 THR A CA 1
ATOM 578 C C . THR A 1 72 ? 12.460 -3.108 9.490 1.00 80.06 72 THR A C 1
ATOM 580 O O . THR A 1 72 ? 12.430 -2.253 10.368 1.00 80.06 72 THR A O 1
ATOM 583 N N . SER A 1 73 ? 13.355 -4.102 9.505 1.00 82.75 73 SER A N 1
ATOM 584 C CA . SER A 1 73 ? 14.343 -4.264 10.578 1.00 82.75 73 SER A CA 1
ATOM 585 C C . SER A 1 73 ? 15.291 -3.070 10.658 1.00 82.75 73 SER A C 1
ATOM 587 O O . SER A 1 73 ? 15.571 -2.598 11.757 1.00 82.75 73 SER A O 1
ATOM 589 N N . ARG A 1 74 ? 15.759 -2.560 9.511 1.00 86.12 74 ARG A N 1
ATOM 590 C CA . ARG A 1 74 ? 16.602 -1.357 9.460 1.00 86.12 74 ARG A CA 1
ATOM 591 C C . ARG A 1 74 ? 15.860 -0.120 9.957 1.00 86.12 74 ARG A C 1
ATOM 593 O O . ARG A 1 74 ? 16.400 0.610 10.776 1.00 86.12 74 ARG A O 1
ATOM 600 N N . ALA A 1 75 ? 14.617 0.088 9.523 1.00 83.38 75 ALA A N 1
ATOM 601 C CA . ALA A 1 75 ? 13.806 1.215 9.982 1.00 83.38 75 ALA A CA 1
ATOM 602 C C . ALA A 1 75 ? 13.554 1.178 11.501 1.00 83.38 75 ALA A C 1
ATOM 604 O O . ALA A 1 75 ? 13.623 2.210 12.157 1.00 83.38 75 ALA A O 1
ATOM 605 N N . VAL A 1 76 ? 13.310 -0.008 12.074 1.00 84.94 76 VAL A N 1
ATOM 606 C CA . VAL A 1 76 ? 13.118 -0.177 13.527 1.00 84.94 76 VAL A CA 1
ATOM 607 C C . VAL A 1 76 ? 14.407 0.074 14.312 1.00 84.94 76 VAL A C 1
ATOM 609 O O . VAL A 1 76 ? 14.338 0.606 15.414 1.00 84.94 76 VAL A O 1
ATOM 612 N N . GLN A 1 77 ? 15.569 -0.318 13.781 1.00 84.69 77 GLN A N 1
ATOM 613 C CA . GLN A 1 77 ? 16.862 -0.021 14.408 1.00 84.69 77 GLN A CA 1
ATOM 614 C C . GLN A 1 77 ? 17.126 1.487 14.429 1.00 84.69 77 GLN A C 1
ATOM 616 O O . GLN A 1 77 ? 17.355 2.030 15.502 1.00 84.69 77 GLN A O 1
ATOM 621 N N . LEU A 1 78 ? 16.966 2.163 13.288 1.00 84.44 78 LEU A N 1
ATOM 622 C CA . LEU A 1 78 ? 17.147 3.614 13.179 1.00 84.44 78 LEU A CA 1
ATOM 623 C C . LEU A 1 78 ? 16.200 4.391 14.101 1.00 84.44 78 LEU A C 1
ATOM 625 O O . LEU A 1 78 ? 16.641 5.260 14.837 1.00 84.44 78 LEU A O 1
ATOM 629 N N . ALA A 1 79 ? 14.917 4.018 14.149 1.00 80.12 79 ALA A N 1
ATOM 630 C CA . ALA A 1 79 ? 13.955 4.677 15.034 1.00 80.12 79 ALA A CA 1
ATOM 631 C C . ALA A 1 79 ? 14.310 4.540 16.528 1.00 80.12 79 ALA A C 1
ATOM 633 O O . ALA A 1 79 ? 13.936 5.388 17.326 1.00 80.12 79 ALA A O 1
ATOM 634 N N . ARG A 1 80 ? 15.017 3.470 16.919 1.00 78.88 80 ARG A N 1
ATOM 635 C CA . ARG A 1 80 ? 15.509 3.285 18.295 1.00 78.88 80 ARG A CA 1
ATOM 636 C C . ARG A 1 80 ? 16.778 4.079 18.575 1.00 78.88 80 ARG A C 1
ATOM 638 O O . ARG A 1 80 ? 17.010 4.418 19.727 1.00 78.88 80 ARG A O 1
ATOM 645 N N . GLU A 1 81 ? 17.601 4.305 17.558 1.00 72.62 81 GLU A N 1
ATOM 646 C CA . GLU A 1 81 ? 18.809 5.126 17.652 1.00 72.62 81 GLU A CA 1
ATOM 647 C C . GLU A 1 81 ? 18.440 6.615 17.742 1.00 72.62 81 GLU A C 1
ATOM 649 O O . GLU A 1 81 ? 19.006 7.319 18.569 1.00 72.62 81 GLU A O 1
ATOM 654 N N . ASP A 1 82 ? 17.420 7.064 17.002 1.00 60.16 82 ASP A N 1
ATOM 655 C CA . ASP A 1 82 ? 16.915 8.448 17.041 1.00 60.16 82 ASP A CA 1
ATOM 656 C C . ASP A 1 82 ? 16.273 8.839 18.395 1.00 60.16 82 ASP A C 1
ATOM 658 O O . ASP A 1 82 ? 16.255 10.016 18.754 1.00 60.16 82 ASP A O 1
ATOM 662 N N . ASP A 1 83 ? 15.772 7.868 19.171 1.00 59.47 83 ASP A N 1
ATOM 663 C CA . ASP A 1 83 ? 15.247 8.086 20.533 1.00 59.47 83 ASP A CA 1
ATOM 664 C C . ASP A 1 83 ? 16.365 8.260 21.589 1.00 59.47 83 ASP A C 1
ATOM 666 O O . ASP A 1 83 ? 16.097 8.679 22.720 1.00 59.47 83 ASP A O 1
ATOM 670 N N . VAL A 1 84 ? 17.625 7.956 21.249 1.00 56.38 84 VAL A N 1
ATOM 671 C CA . VAL A 1 84 ? 18.789 8.169 22.122 1.00 56.38 84 VAL A CA 1
ATOM 672 C C . VAL A 1 84 ? 19.346 9.566 21.852 1.00 56.38 84 VAL A C 1
ATOM 674 O O . VAL A 1 84 ? 20.348 9.744 21.169 1.00 56.38 84 VAL A O 1
ATOM 677 N N . LEU A 1 85 ? 18.682 10.588 22.391 1.00 54.00 85 LEU A N 1
ATOM 678 C CA . LEU A 1 85 ? 19.308 11.902 22.524 1.00 54.00 85 LEU A CA 1
ATOM 679 C C . LEU A 1 85 ? 20.463 11.791 23.528 1.00 54.00 85 LEU A C 1
ATOM 681 O O . LEU A 1 85 ? 20.243 11.426 24.686 1.00 54.00 85 LEU A O 1
ATOM 685 N N . ASP A 1 86 ? 21.671 12.110 23.060 1.00 54.28 86 ASP A N 1
ATOM 686 C CA . ASP A 1 86 ? 22.907 12.237 23.835 1.00 54.28 86 ASP A CA 1
ATOM 687 C C . ASP A 1 86 ? 22.690 13.110 25.085 1.00 54.28 86 ASP A C 1
ATOM 689 O O . ASP A 1 86 ? 22.803 14.334 25.045 1.00 54.28 86 ASP A O 1
ATOM 693 N N . ASN A 1 87 ? 22.412 12.480 26.227 1.00 49.69 87 ASN A N 1
ATOM 694 C CA . ASN A 1 87 ? 22.657 13.075 27.538 1.00 49.69 87 ASN A CA 1
ATOM 695 C C . ASN A 1 87 ? 24.078 12.701 27.974 1.00 49.69 87 ASN A C 1
ATOM 697 O O . ASN A 1 87 ? 24.268 12.017 28.978 1.00 49.69 87 ASN A O 1
ATOM 701 N N . GLU A 1 88 ? 25.088 13.124 27.214 1.00 51.12 88 GLU A N 1
ATOM 702 C CA . GLU A 1 88 ? 26.429 13.265 27.781 1.00 51.12 88 GLU A CA 1
ATOM 703 C C . GLU A 1 88 ? 26.516 14.648 28.440 1.00 51.12 88 GLU A C 1
ATOM 705 O O . GLU A 1 88 ? 27.109 15.588 27.911 1.00 51.12 88 GLU A O 1
ATOM 710 N N . GLU A 1 89 ? 25.892 14.787 29.616 1.00 50.19 89 GLU A N 1
ATOM 711 C CA . GLU A 1 89 ? 26.303 15.808 30.581 1.00 50.19 89 GLU A CA 1
ATOM 712 C C . GLU A 1 89 ? 27.743 15.460 30.994 1.00 50.19 89 GLU A C 1
ATOM 714 O O . GLU A 1 89 ? 27.988 14.598 31.837 1.00 50.19 89 GLU A O 1
ATOM 719 N N . GLN A 1 90 ? 28.718 16.077 30.321 1.00 47.69 90 GLN A N 1
ATOM 720 C CA . GLN A 1 90 ? 30.108 16.081 30.763 1.00 47.69 90 GLN A CA 1
ATOM 721 C C . GLN A 1 90 ? 30.177 16.831 32.094 1.00 47.69 90 GLN A C 1
ATOM 723 O O . GLN A 1 90 ? 30.227 18.059 32.122 1.00 47.69 90 GLN A O 1
ATOM 728 N N . ASP A 1 91 ? 30.178 16.083 33.194 1.00 45.94 91 ASP A N 1
ATOM 729 C CA . ASP A 1 91 ? 30.450 16.617 34.523 1.00 45.94 91 ASP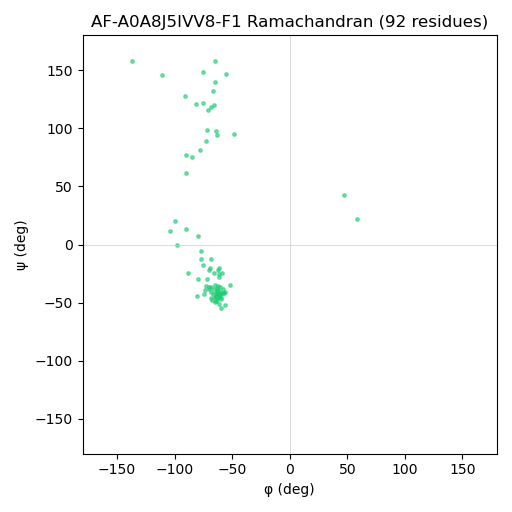 A CA 1
ATOM 730 C C . ASP A 1 91 ? 31.951 16.936 34.613 1.00 45.94 91 ASP A C 1
ATOM 732 O O . ASP A 1 91 ? 32.798 16.088 34.915 1.00 45.94 91 ASP A O 1
ATOM 736 N N . SER A 1 92 ? 32.310 18.161 34.227 1.00 52.50 92 SER A N 1
ATOM 737 C CA . SER A 1 92 ? 33.645 18.702 34.446 1.00 52.50 92 SER A CA 1
ATOM 738 C C . SER A 1 92 ? 33.812 18.993 35.937 1.00 52.50 92 SER A C 1
ATOM 740 O O . SER A 1 92 ? 33.363 20.033 36.416 1.00 52.50 92 SER A O 1
ATOM 742 N N . PHE A 1 93 ? 34.460 18.089 36.670 1.00 47.25 93 PHE A N 1
ATOM 743 C CA . PHE A 1 93 ? 34.947 18.392 38.015 1.00 47.25 93 PHE A CA 1
ATOM 744 C C . PHE A 1 93 ? 36.198 19.280 37.927 1.00 47.25 93 PHE A C 1
ATOM 746 O O . PHE A 1 93 ? 37.181 18.901 37.285 1.00 47.25 93 PHE A O 1
ATOM 753 N N . GLU A 1 94 ? 36.107 20.462 38.550 1.00 50.16 94 GLU A N 1
ATOM 754 C CA . GLU A 1 94 ? 37.221 21.370 38.892 1.00 50.16 94 GLU A CA 1
ATOM 755 C C . GLU A 1 94 ? 38.311 20.695 39.739 1.00 50.16 94 GLU A C 1
ATOM 757 O O . GLU A 1 94 ? 37.972 19.871 40.624 1.00 50.16 94 GLU A O 1
#

Organism: NCBI:txid2496075

pLDDT: mean 76.5, std 12.42, range [45.94, 92.44]

Radius of gyration: 23.32 Å; Cα contacts (8 Å, |Δi|>4): 7; chains: 1; bounding box: 53×29×66 Å

Foldseek 3Di:
DVVVVVVVVVVVVVDDPDDDCPVPDPDCVVVVVLVVVLVVVCVVCVVPDDPVNSVVVSVCVVCVVVPDPVVVVVVVVVVVVVVPDDPPPPPDDD

Mean predicted aligned error: 14.53 Å

Solvent-accessible surface area (backbone atoms only — not comparable to full-atom values): 5958 Å² total; per-residue (Å²): 113,68,76,56,55,55,52,51,51,58,47,58,76,62,56,63,98,59,84,84,60,85,85,56,71,96,61,65,62,69,58,53,53,49,52,53,52,47,54,50,50,41,59,74,52,68,63,71,66,52,73,67,61,48,51,52,54,49,54,51,63,75,40,46,88,74,59,38,73,66,60,51,52,51,52,55,51,50,60,57,53,70,71,59,71,86,80,76,76,77,81,79,79,129

Sequence (94 aa):
MAAVAQRVKSREEKRSKYIDLTWLPATYVEVERLFSTIKCMLGYLRKRVSAETLETILFLKLNGDLVTNEATSRAVQLAREDDVLDNEEQDSFE

Secondary structure (DSSP, 8-state):
-HHHHHHHHHHHTT--SS---TTS-SSSHHHHHHHHHHHHHHHHTTT-S-HHHHHHHHHHHHTTTT--HHHHHHHHHHHHHHT-----------